Protein AF-A0A820L074-F1 (afdb_monomer)

pLDDT: mean 70.67, std 18.36, range [30.64, 94.94]

Sequence (168 aa):
IATPSQWNIHLILKPKMKLWSTKNKNYLAATKRVEYDMPPRFIEKVDLSFKINESIINQDEAQATYNQMKQITKDFRIQAMTLYVQSLARENELLTDEIKRIITGFPQDNDEGVDAEPGYAAFKYYHDLREKRLKLEAEQSIYFLVQERVEGETNEVITPTLVRSLGK

Organism: NCBI:txid392033

Radius of gyration: 26.16 Å; Cα contacts (8 Å, |Δi|>4): 74; chains: 1; bounding box: 78×27×74 Å

Solvent-accessible surface area (backbone atoms only — not comparable to full-atom values): 9892 Å² total; per-residue (Å²): 130,63,52,74,66,57,50,54,50,48,64,60,44,53,61,51,52,53,51,40,54,54,39,44,48,51,30,55,53,44,51,50,26,60,77,65,74,48,67,57,72,83,53,60,73,58,73,70,68,76,90,74,72,65,92,80,43,56,70,68,62,50,50,53,49,52,52,49,29,53,48,52,32,49,51,50,43,52,52,52,50,49,54,52,41,52,51,34,47,51,57,32,48,55,46,49,52,51,51,47,53,58,59,67,68,47,90,58,85,76,62,95,63,99,62,76,51,73,41,58,60,53,48,51,54,52,49,54,53,50,52,52,51,49,53,52,55,43,52,52,53,50,52,50,55,54,50,55,47,62,61,63,70,65,71,66,90,71,81,80,78,87,80,82,83,85,79,132

Structure (mmCIF, N/CA/C/O backbone):
data_AF-A0A820L074-F1
#
_entry.id   AF-A0A820L074-F1
#
loop_
_atom_site.group_PDB
_atom_site.id
_atom_site.type_symbol
_atom_site.label_atom_id
_atom_site.label_alt_id
_atom_site.label_comp_id
_atom_site.label_asym_id
_atom_site.label_entity_id
_atom_site.label_seq_id
_atom_site.pdbx_PDB_ins_code
_atom_site.Cartn_x
_atom_site.Cartn_y
_atom_site.Cartn_z
_atom_site.occupancy
_atom_site.B_iso_or_equiv
_atom_site.auth_seq_id
_atom_site.auth_comp_id
_atom_site.auth_asym_id
_atom_site.auth_atom_id
_atom_site.pdbx_PDB_model_num
ATOM 1 N N . ILE A 1 1 ? 19.930 -1.839 -35.675 1.00 47.31 1 ILE A N 1
ATOM 2 C CA . ILE A 1 1 ? 19.704 -3.200 -35.121 1.00 47.31 1 ILE A CA 1
ATOM 3 C C . ILE A 1 1 ? 20.365 -3.193 -33.751 1.00 47.31 1 ILE A C 1
ATOM 5 O O . ILE A 1 1 ? 21.447 -2.642 -33.682 1.00 47.31 1 ILE A O 1
ATOM 9 N N . ALA A 1 2 ? 19.710 -3.661 -32.684 1.00 48.50 2 ALA A N 1
ATOM 10 C CA . ALA A 1 2 ? 20.291 -3.622 -31.334 1.00 48.50 2 ALA A CA 1
ATOM 11 C C . ALA A 1 2 ? 21.379 -4.695 -31.156 1.00 48.50 2 ALA A C 1
ATOM 13 O O . ALA A 1 2 ? 21.186 -5.823 -31.625 1.00 48.50 2 ALA A O 1
ATOM 14 N N . THR A 1 3 ? 22.475 -4.377 -30.459 1.00 51.44 3 THR A N 1
ATOM 15 C CA . THR A 1 3 ? 23.522 -5.358 -30.142 1.00 51.44 3 THR A CA 1
ATOM 16 C C . THR A 1 3 ? 23.000 -6.506 -29.266 1.00 51.44 3 THR A C 1
ATOM 18 O O . THR A 1 3 ? 22.053 -6.342 -28.488 1.00 51.44 3 THR A O 1
ATOM 21 N N . PRO A 1 4 ? 23.655 -7.683 -29.301 1.00 56.28 4 PRO A N 1
ATOM 22 C CA . PRO A 1 4 ? 23.391 -8.772 -28.358 1.00 56.28 4 PRO A CA 1
ATOM 23 C C . PRO A 1 4 ? 23.483 -8.348 -26.882 1.00 56.28 4 PRO A C 1
ATOM 25 O O . PRO A 1 4 ? 22.709 -8.828 -26.055 1.00 56.28 4 PRO A O 1
ATOM 28 N N . SER A 1 5 ? 24.377 -7.408 -26.550 1.00 55.91 5 SER A N 1
ATOM 29 C CA . SER A 1 5 ? 24.489 -6.829 -25.202 1.00 55.91 5 SER A CA 1
ATOM 30 C C . SER A 1 5 ? 23.223 -6.054 -24.810 1.00 55.91 5 SER A C 1
ATOM 32 O O . SER A 1 5 ? 22.632 -6.314 -23.760 1.00 55.91 5 SER A O 1
ATOM 34 N N . GLN A 1 6 ? 22.721 -5.188 -25.697 1.00 55.53 6 GLN A N 1
ATOM 35 C CA . GLN A 1 6 ? 21.464 -4.459 -25.494 1.00 55.53 6 GLN A CA 1
ATOM 36 C C . GLN A 1 6 ? 20.255 -5.394 -25.359 1.00 55.53 6 GLN A C 1
ATOM 38 O O . GLN A 1 6 ? 19.381 -5.161 -24.521 1.00 55.53 6 GLN A O 1
ATOM 43 N N . TRP A 1 7 ? 20.214 -6.482 -26.133 1.00 57.12 7 TRP A N 1
ATOM 44 C CA . TRP A 1 7 ? 19.173 -7.505 -26.014 1.00 57.12 7 TRP A CA 1
ATOM 45 C C . TRP A 1 7 ? 19.222 -8.249 -24.679 1.00 57.12 7 TRP A C 1
ATOM 47 O O . TRP A 1 7 ? 18.182 -8.428 -24.043 1.00 57.12 7 TRP A O 1
ATOM 57 N N . ASN A 1 8 ? 20.411 -8.631 -24.215 1.00 60.75 8 ASN A N 1
ATOM 58 C CA . ASN A 1 8 ? 20.582 -9.298 -22.925 1.00 60.75 8 ASN A CA 1
ATOM 59 C C . ASN A 1 8 ? 20.147 -8.399 -21.762 1.00 60.75 8 ASN A C 1
ATOM 61 O O . ASN A 1 8 ? 19.427 -8.844 -20.868 1.00 60.75 8 ASN A O 1
ATOM 65 N N . ILE A 1 9 ? 20.496 -7.113 -21.806 1.00 60.78 9 ILE A N 1
ATOM 66 C CA . ILE A 1 9 ? 20.077 -6.155 -20.779 1.00 60.78 9 ILE A CA 1
ATOM 67 C C . ILE A 1 9 ? 18.561 -5.908 -20.847 1.00 60.78 9 ILE A C 1
ATOM 69 O O . ILE A 1 9 ? 17.903 -5.892 -19.807 1.00 60.78 9 ILE A O 1
ATOM 73 N N . HIS A 1 10 ? 17.963 -5.808 -22.042 1.00 64.31 10 HIS A N 1
ATOM 74 C CA . HIS A 1 10 ? 16.504 -5.735 -22.193 1.00 64.31 10 HIS A CA 1
ATOM 75 C C . HIS A 1 10 ? 15.798 -6.945 -21.560 1.00 64.31 10 HIS A C 1
ATOM 77 O O . HIS A 1 10 ? 14.789 -6.779 -20.868 1.00 64.31 10 HIS A O 1
ATOM 83 N N . LEU A 1 11 ? 16.328 -8.155 -21.761 1.00 66.81 11 LEU A N 1
ATOM 84 C CA . LEU A 1 11 ? 15.784 -9.385 -21.180 1.00 66.81 11 LEU A CA 1
ATOM 85 C C . LEU A 1 11 ? 15.878 -9.407 -19.648 1.00 66.81 11 LEU A C 1
ATOM 87 O O . LEU A 1 11 ? 14.963 -9.916 -19.003 1.00 66.81 11 LEU A O 1
ATOM 91 N N . ILE A 1 12 ? 16.920 -8.808 -19.067 1.00 69.31 12 ILE A N 1
ATOM 92 C CA . ILE A 1 12 ? 17.082 -8.660 -17.611 1.00 69.31 12 ILE A CA 1
ATOM 93 C C . ILE A 1 12 ? 16.141 -7.582 -17.059 1.00 69.31 12 ILE A C 1
ATOM 95 O O . ILE A 1 12 ? 15.505 -7.762 -16.019 1.00 69.31 12 ILE A O 1
ATOM 99 N N . LEU A 1 13 ? 16.007 -6.461 -17.766 1.00 68.25 13 LEU A N 1
ATOM 100 C CA . LEU A 1 13 ? 15.276 -5.301 -17.276 1.00 68.25 13 LEU A CA 1
ATOM 101 C C . LEU A 1 13 ? 13.757 -5.441 -17.427 1.00 68.25 13 LEU A C 1
ATOM 103 O O . LEU A 1 13 ? 13.000 -5.005 -16.563 1.00 68.25 13 LEU A O 1
ATOM 107 N N . LYS A 1 14 ? 13.276 -6.088 -18.491 1.00 72.94 14 LYS A N 1
ATOM 108 C CA . LYS A 1 14 ? 11.843 -6.308 -18.748 1.00 72.94 14 LYS A CA 1
ATOM 109 C C . LYS A 1 14 ? 11.081 -6.951 -17.571 1.00 72.94 14 LYS A C 1
ATOM 111 O O . LYS A 1 14 ? 10.029 -6.413 -17.207 1.00 72.94 14 LYS A O 1
ATOM 116 N N . PRO A 1 15 ? 11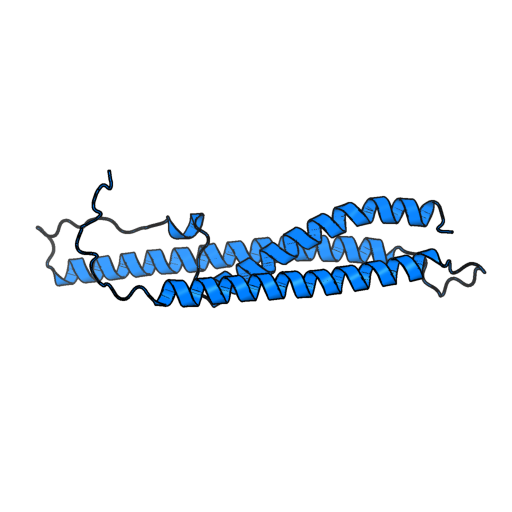.536 -8.062 -16.954 1.00 77.88 15 PRO A N 1
ATOM 117 C CA . PRO A 1 15 ? 10.860 -8.635 -15.791 1.00 77.88 15 PRO A CA 1
ATOM 118 C C . PRO A 1 15 ? 10.933 -7.714 -14.566 1.00 77.88 15 PRO A C 1
ATOM 120 O O . PRO A 1 15 ? 9.939 -7.597 -13.848 1.00 77.88 15 PRO A O 1
ATOM 123 N N . LYS A 1 16 ? 12.049 -7.000 -14.366 1.00 76.19 16 LYS A N 1
ATOM 124 C CA . LYS A 1 16 ? 12.217 -6.031 -13.271 1.00 76.19 16 LYS A CA 1
ATOM 125 C C . LYS A 1 16 ? 11.264 -4.847 -13.404 1.00 76.19 16 LYS A C 1
ATOM 127 O O . LYS A 1 16 ? 10.573 -4.523 -12.447 1.00 76.19 16 LYS A O 1
ATOM 132 N N . MET A 1 17 ? 11.116 -4.291 -14.604 1.00 75.38 17 MET A N 1
ATOM 133 C CA . MET A 1 17 ? 10.152 -3.226 -14.902 1.00 75.38 17 MET A CA 1
ATO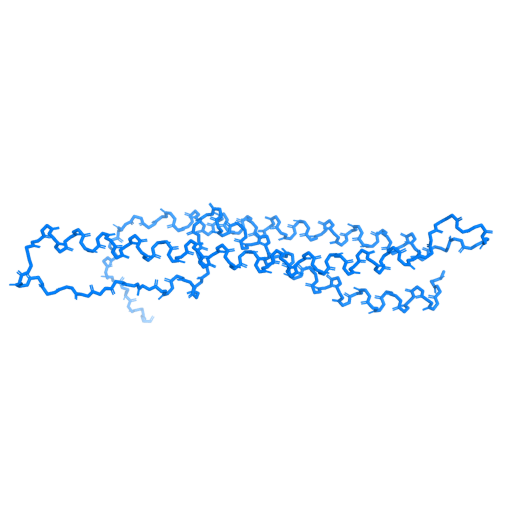M 134 C C . MET A 1 17 ? 8.703 -3.676 -14.706 1.00 75.38 17 MET A C 1
ATOM 136 O O . MET A 1 17 ? 7.874 -2.903 -14.229 1.00 75.38 17 MET A O 1
ATOM 140 N N . LYS A 1 18 ? 8.373 -4.929 -15.052 1.00 80.62 18 LYS A N 1
ATOM 141 C CA . LYS A 1 18 ? 7.041 -5.494 -14.785 1.00 80.62 18 LYS A CA 1
ATOM 142 C C . LYS A 1 18 ? 6.784 -5.607 -13.281 1.00 80.62 18 LYS A C 1
ATOM 144 O O . LYS A 1 18 ? 5.707 -5.238 -12.825 1.00 80.62 18 LYS A O 1
ATOM 149 N N . LEU A 1 19 ? 7.762 -6.098 -12.523 1.00 83.56 19 LEU A N 1
ATOM 150 C CA . LEU A 1 19 ? 7.658 -6.214 -11.071 1.00 83.56 19 LEU A CA 1
ATOM 151 C C . LEU A 1 19 ? 7.544 -4.836 -10.404 1.00 83.56 19 LEU A C 1
ATOM 153 O O . LEU A 1 19 ? 6.646 -4.629 -9.592 1.00 83.56 19 LEU A O 1
ATOM 157 N N . TRP A 1 20 ? 8.396 -3.889 -10.801 1.00 85.25 20 TRP A N 1
ATOM 158 C CA . TRP A 1 20 ? 8.363 -2.503 -10.339 1.00 85.25 20 TRP A CA 1
ATOM 159 C C . TRP A 1 20 ? 7.016 -1.844 -10.622 1.00 85.25 20 TRP A C 1
ATOM 161 O O . TRP A 1 20 ? 6.423 -1.271 -9.720 1.00 85.25 20 TRP A O 1
ATOM 171 N N . SER A 1 21 ? 6.465 -2.008 -11.827 1.00 79.81 21 SER A N 1
ATOM 172 C CA . SER A 1 21 ? 5.143 -1.477 -12.181 1.00 79.81 21 SER A CA 1
ATOM 173 C C . SER A 1 21 ? 4.045 -1.960 -11.224 1.00 79.81 21 SER A C 1
ATOM 175 O O . SER A 1 21 ? 3.264 -1.146 -10.728 1.00 79.81 21 SER A O 1
ATOM 177 N N . THR A 1 22 ? 4.019 -3.255 -10.898 1.00 84.25 22 THR A N 1
ATOM 178 C CA . THR A 1 22 ? 3.071 -3.811 -9.921 1.00 84.25 22 THR A CA 1
ATOM 179 C C . THR A 1 22 ? 3.296 -3.240 -8.521 1.00 84.25 22 THR A C 1
ATOM 181 O O . THR A 1 22 ? 2.341 -2.850 -7.850 1.00 84.25 22 THR A O 1
ATOM 184 N N . LYS A 1 23 ? 4.551 -3.178 -8.063 1.00 85.12 23 LYS A N 1
ATOM 185 C CA . LYS A 1 23 ? 4.892 -2.692 -6.718 1.00 85.12 23 LYS A CA 1
ATOM 186 C C . LYS A 1 23 ? 4.604 -1.200 -6.556 1.00 85.12 23 LYS A C 1
ATOM 188 O O . LYS A 1 23 ? 3.996 -0.815 -5.563 1.00 85.12 23 LYS A O 1
ATOM 193 N N . ASN A 1 24 ? 4.919 -0.394 -7.565 1.00 83.50 24 ASN A N 1
ATOM 194 C CA . ASN A 1 24 ? 4.615 1.029 -7.600 1.00 83.50 24 ASN A CA 1
ATOM 195 C C . ASN A 1 24 ? 3.099 1.282 -7.574 1.00 83.50 24 ASN A C 1
ATOM 197 O O . ASN A 1 24 ? 2.630 2.109 -6.798 1.00 83.50 24 ASN A O 1
ATOM 201 N N . LYS A 1 25 ? 2.310 0.520 -8.349 1.00 84.38 25 LYS A N 1
ATOM 202 C CA . LYS A 1 25 ? 0.840 0.604 -8.302 1.00 84.38 25 LYS A CA 1
ATOM 203 C C . LYS A 1 25 ? 0.296 0.275 -6.908 1.00 84.38 25 LYS A C 1
ATOM 205 O O . LYS A 1 25 ? -0.550 1.006 -6.399 1.00 84.38 25 LYS A O 1
ATOM 210 N N . ASN A 1 26 ? 0.792 -0.794 -6.284 1.00 84.69 26 ASN A N 1
ATOM 211 C CA . ASN A 1 26 ? 0.374 -1.188 -4.937 1.00 84.69 26 ASN A CA 1
ATOM 212 C C . ASN A 1 26 ? 0.737 -0.126 -3.894 1.00 84.69 26 ASN A C 1
ATOM 214 O O . ASN A 1 26 ? -0.094 0.193 -3.050 1.00 84.69 26 ASN A O 1
ATOM 218 N N . TYR A 1 27 ? 1.944 0.439 -3.974 1.00 88.12 27 TYR A N 1
ATOM 219 C CA . TYR A 1 27 ? 2.386 1.522 -3.100 1.00 88.12 27 TYR A CA 1
ATOM 220 C C . TYR A 1 27 ? 1.482 2.755 -3.231 1.00 88.12 27 TYR A C 1
ATOM 222 O O . TYR A 1 27 ? 0.938 3.213 -2.232 1.00 88.12 27 TYR A O 1
ATOM 230 N N . LEU A 1 28 ? 1.239 3.240 -4.453 1.00 85.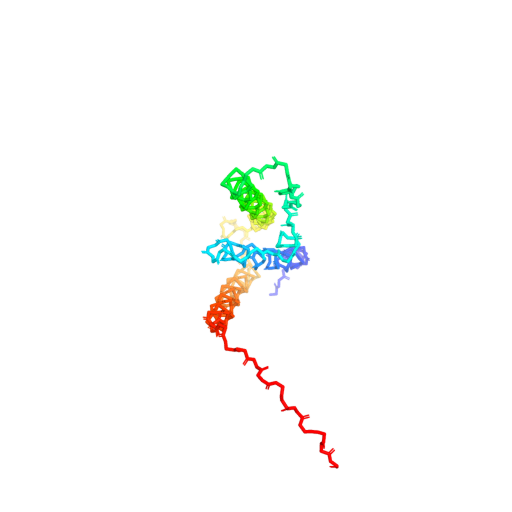81 28 LEU A N 1
ATOM 231 C CA . LEU A 1 28 ? 0.374 4.402 -4.689 1.00 85.81 28 LEU A CA 1
ATOM 232 C C . LEU A 1 28 ? -1.061 4.166 -4.197 1.00 85.81 28 LEU A C 1
ATOM 234 O O . LEU A 1 28 ? -1.642 5.034 -3.545 1.00 85.81 28 LEU A O 1
ATOM 238 N N . ALA A 1 29 ? -1.617 2.979 -4.452 1.00 83.81 29 ALA A N 1
ATOM 239 C CA . ALA A 1 29 ? -2.939 2.609 -3.957 1.00 83.81 29 ALA A CA 1
ATOM 240 C C . ALA A 1 29 ? -2.988 2.546 -2.420 1.00 83.81 29 ALA A C 1
ATOM 242 O O . ALA A 1 29 ? -3.970 2.979 -1.818 1.00 83.81 29 ALA A O 1
ATOM 243 N N . ALA A 1 30 ? -1.939 2.032 -1.773 1.00 85.25 30 ALA A N 1
ATOM 244 C CA . ALA A 1 30 ? -1.852 1.959 -0.319 1.00 85.25 30 ALA A CA 1
ATOM 245 C C . ALA A 1 30 ? -1.714 3.346 0.327 1.00 85.25 30 ALA A C 1
ATOM 247 O O . ALA A 1 30 ? -2.405 3.624 1.302 1.00 85.25 30 ALA A O 1
ATOM 248 N N . THR A 1 31 ? -0.902 4.241 -0.241 1.00 85.06 31 THR A N 1
ATOM 249 C CA . THR A 1 31 ? -0.785 5.632 0.228 1.00 85.06 31 THR A CA 1
ATOM 250 C C . THR A 1 31 ? -2.134 6.345 0.169 1.00 85.06 31 THR A C 1
ATOM 252 O O . THR A 1 31 ? -2.543 6.982 1.134 1.00 85.06 31 THR A O 1
ATOM 255 N N . LYS A 1 32 ? -2.887 6.161 -0.920 1.00 83.00 32 LYS A N 1
ATOM 256 C CA . LYS A 1 32 ? -4.228 6.744 -1.070 1.00 83.00 32 LYS A CA 1
ATOM 257 C C . LYS A 1 32 ? -5.238 6.163 -0.088 1.00 83.00 32 LYS A C 1
ATOM 259 O O . LYS A 1 32 ? -6.043 6.892 0.472 1.00 83.00 32 LYS A O 1
ATOM 264 N N . ARG A 1 33 ? -5.167 4.861 0.183 1.00 80.38 33 ARG A N 1
ATOM 265 C CA . ARG A 1 33 ? -5.962 4.224 1.242 1.00 80.38 33 ARG A CA 1
ATOM 266 C C . ARG A 1 33 ? -5.689 4.821 2.621 1.00 80.38 33 ARG A C 1
ATOM 268 O O . ARG A 1 33 ? -6.627 4.960 3.393 1.00 80.38 33 ARG A O 1
ATOM 275 N N . VAL A 1 34 ? -4.445 5.200 2.917 1.00 81.50 34 VAL A N 1
ATOM 276 C CA . VAL A 1 34 ? -4.119 5.942 4.146 1.00 81.50 34 VAL A CA 1
ATOM 277 C C . VAL A 1 34 ? -4.723 7.340 4.135 1.00 81.50 34 VAL A C 1
ATOM 279 O O . VAL A 1 34 ? -5.340 7.724 5.121 1.00 81.50 34 VAL A O 1
ATOM 282 N N . GLU A 1 35 ? -4.604 8.076 3.026 1.00 79.44 35 GLU A N 1
ATOM 283 C CA . GLU A 1 35 ? -5.209 9.412 2.891 1.00 79.44 35 GLU A CA 1
ATOM 284 C C . GLU A 1 35 ? -6.731 9.404 3.114 1.00 79.44 35 GLU A C 1
ATOM 286 O O . GLU A 1 35 ? -7.274 10.370 3.645 1.00 79.44 35 GLU A O 1
ATOM 291 N N . TYR A 1 36 ? -7.410 8.319 2.734 1.00 79.62 36 TYR A N 1
ATOM 292 C CA . TYR A 1 36 ? -8.862 8.172 2.859 1.00 79.62 36 TYR A CA 1
ATOM 293 C C . TYR A 1 36 ? -9.325 7.334 4.066 1.00 79.62 36 TYR A C 1
ATOM 295 O O . TYR A 1 36 ? -10.498 6.984 4.120 1.00 79.62 36 TYR A O 1
ATOM 303 N N . ASP A 1 37 ? -8.441 6.984 5.009 1.00 74.88 37 ASP A N 1
ATOM 304 C CA . ASP A 1 37 ? -8.754 6.123 6.172 1.00 74.88 37 ASP A CA 1
ATOM 305 C C . ASP A 1 37 ? -9.455 4.796 5.795 1.00 74.88 37 ASP A C 1
ATOM 307 O O . ASP A 1 37 ? -10.360 4.308 6.468 1.00 74.88 37 ASP A O 1
ATOM 311 N N . MET A 1 38 ? -9.036 4.201 4.673 1.00 81.44 38 MET A N 1
ATOM 312 C CA . MET A 1 38 ? -9.577 2.955 4.124 1.00 81.44 38 MET A CA 1
ATOM 313 C C . MET A 1 38 ? -8.586 1.794 4.314 1.00 81.44 38 MET A C 1
ATOM 315 O O . MET A 1 38 ? -7.848 1.444 3.379 1.00 81.44 38 MET A O 1
ATOM 319 N N . PRO A 1 39 ? -8.535 1.160 5.502 1.00 77.56 39 PRO A N 1
ATOM 320 C CA . PRO A 1 39 ? -7.622 0.055 5.753 1.00 77.56 39 PRO A CA 1
ATOM 321 C C . PRO A 1 39 ? -7.845 -1.108 4.769 1.00 77.56 39 PRO A C 1
ATOM 323 O O . PRO A 1 39 ? -8.969 -1.417 4.374 1.00 77.56 39 PRO A O 1
ATOM 326 N N . PRO A 1 40 ? -6.783 -1.826 4.370 1.00 79.50 40 PRO A N 1
ATOM 327 C CA . PRO A 1 40 ? -6.921 -3.143 3.765 1.00 79.50 40 PRO A CA 1
ATOM 328 C C . PRO A 1 40 ? -7.788 -4.076 4.626 1.00 79.50 40 PRO A C 1
ATOM 330 O O . PRO A 1 40 ? -7.677 -4.075 5.851 1.00 79.50 40 PRO A O 1
ATOM 333 N N . ARG A 1 41 ? -8.566 -4.961 3.986 1.00 81.81 41 ARG A N 1
ATOM 334 C CA . ARG A 1 41 ? -9.496 -5.889 4.666 1.00 81.81 41 ARG A CA 1
ATOM 335 C C . ARG A 1 41 ? -8.862 -6.721 5.789 1.00 81.81 41 ARG A C 1
ATOM 337 O O . ARG A 1 41 ? -9.561 -7.146 6.699 1.00 81.81 41 ARG A O 1
ATOM 344 N N . PHE A 1 42 ? -7.563 -7.018 5.715 1.00 81.06 42 PHE A N 1
ATOM 345 C CA . PHE A 1 42 ? -6.867 -7.777 6.761 1.00 81.06 42 PHE A CA 1
ATOM 346 C C . PHE A 1 42 ? -6.570 -6.942 8.018 1.00 81.06 42 PHE A C 1
ATOM 348 O O . PHE A 1 42 ? -6.457 -7.514 9.094 1.00 81.06 42 PHE A O 1
ATOM 355 N N . ILE A 1 43 ? -6.481 -5.613 7.891 1.00 82.62 43 ILE A N 1
ATOM 356 C CA . ILE A 1 43 ? -6.345 -4.664 9.008 1.00 82.62 43 ILE A CA 1
ATOM 357 C C . ILE A 1 43 ? -7.728 -4.325 9.575 1.00 82.62 43 ILE A C 1
ATOM 359 O O . ILE A 1 43 ? -7.911 -4.279 10.786 1.00 82.62 43 ILE A O 1
ATOM 363 N N . GLU A 1 44 ? -8.719 -4.140 8.700 1.00 78.94 44 GLU A N 1
ATOM 364 C CA . GLU A 1 44 ? -10.094 -3.782 9.072 1.00 78.94 44 GLU A CA 1
ATOM 365 C C . GLU A 1 44 ? -10.761 -4.817 9.993 1.00 78.94 44 GLU A C 1
ATOM 367 O O . GLU A 1 44 ? -11.482 -4.458 10.921 1.00 78.94 44 GLU A O 1
ATOM 372 N N . LYS A 1 45 ? -10.475 -6.105 9.771 1.00 80.81 45 LYS A N 1
ATOM 373 C CA . LYS A 1 45 ? -11.042 -7.228 10.535 1.00 80.81 45 LYS A CA 1
ATOM 374 C C . LYS A 1 45 ? -10.551 -7.334 11.979 1.00 80.81 45 LYS A C 1
ATOM 376 O O . LYS A 1 45 ? -11.063 -8.176 12.712 1.00 80.81 45 LYS A O 1
ATOM 381 N N . VAL A 1 46 ? -9.557 -6.545 12.381 1.00 81.69 46 VAL A N 1
ATOM 382 C CA . VAL A 1 46 ? -9.072 -6.551 13.761 1.00 81.69 46 VAL A CA 1
ATOM 383 C C . VAL A 1 46 ? -9.946 -5.616 14.594 1.00 81.69 46 VAL A C 1
ATOM 385 O O . VAL A 1 46 ? -9.983 -4.404 14.361 1.00 81.69 46 VAL A O 1
ATOM 388 N N . ASP A 1 47 ? -10.651 -6.209 15.553 1.00 85.31 47 ASP A N 1
ATOM 389 C CA . ASP A 1 47 ? -11.390 -5.527 16.611 1.00 85.31 47 ASP A CA 1
ATOM 390 C C . ASP A 1 47 ? -10.836 -6.000 17.957 1.00 85.31 47 ASP A C 1
ATOM 392 O O . ASP A 1 47 ? -10.802 -7.200 18.235 1.00 85.31 47 ASP A O 1
ATOM 396 N N . LEU A 1 48 ? -10.338 -5.056 18.756 1.00 86.00 48 LEU A N 1
ATOM 397 C CA . LEU A 1 48 ? -9.750 -5.321 20.072 1.00 86.00 48 LEU A CA 1
ATOM 398 C C . LEU A 1 48 ? -10.764 -5.097 21.205 1.00 86.00 48 LEU A C 1
ATOM 400 O O . LEU A 1 48 ? -10.399 -5.108 22.381 1.00 86.00 48 LEU A O 1
ATOM 404 N N . SER A 1 49 ? -12.034 -4.890 20.859 1.00 88.50 49 SER A N 1
ATOM 405 C CA . SER A 1 49 ? -13.119 -4.710 21.815 1.00 88.50 49 SER A CA 1
ATOM 406 C C . SER A 1 49 ? -13.518 -6.040 22.456 1.00 88.50 49 SER A C 1
ATOM 408 O O . SER A 1 49 ? -13.614 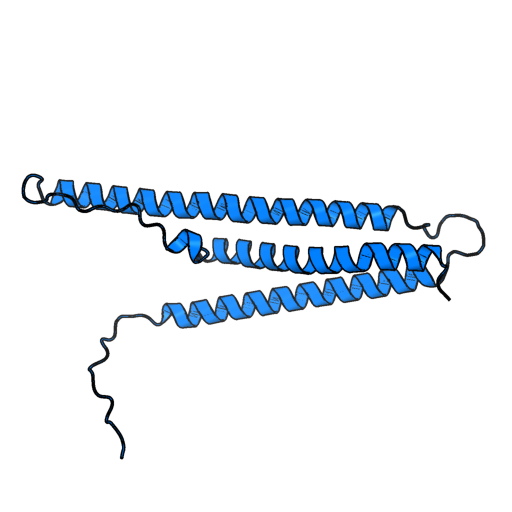-7.076 21.797 1.00 88.50 49 SER A O 1
ATOM 410 N N . PHE A 1 50 ? -13.806 -6.011 23.756 1.00 90.19 50 PHE A N 1
ATOM 411 C CA . PHE A 1 50 ? -14.372 -7.144 24.487 1.00 90.19 50 PHE A CA 1
ATOM 412 C C . PHE A 1 50 ? -15.564 -6.690 25.326 1.00 90.19 50 PHE A C 1
ATOM 414 O O . PHE A 1 50 ? -15.696 -5.514 25.658 1.00 90.19 50 PHE A O 1
ATOM 421 N N . LYS A 1 51 ? -16.460 -7.625 25.661 1.00 89.88 51 LYS A N 1
ATOM 422 C CA . LYS A 1 51 ? -17.629 -7.317 26.492 1.00 89.88 51 LYS A CA 1
ATOM 423 C C . LYS A 1 51 ? -17.224 -7.167 27.951 1.00 89.88 51 LYS A C 1
ATOM 425 O O . LYS A 1 51 ? -16.546 -8.036 28.499 1.00 89.88 51 LYS A O 1
ATOM 430 N N . ILE A 1 52 ? -17.689 -6.093 28.571 1.00 89.31 52 ILE A N 1
ATOM 431 C CA . ILE A 1 52 ? -17.490 -5.824 29.993 1.00 89.31 52 ILE A CA 1
ATOM 432 C C . ILE A 1 52 ? -18.692 -6.374 30.763 1.00 89.31 52 ILE A C 1
ATOM 434 O O . ILE A 1 52 ? -19.816 -6.365 30.263 1.00 89.31 52 ILE A O 1
ATOM 438 N N . ASN A 1 53 ? -18.469 -6.873 31.982 1.00 87.44 53 ASN A N 1
ATOM 439 C CA . ASN A 1 53 ? -19.576 -7.244 32.854 1.00 87.44 53 ASN A CA 1
ATOM 440 C C . ASN A 1 53 ? -20.204 -5.996 33.501 1.00 87.44 53 ASN A C 1
ATOM 442 O O . ASN A 1 53 ? -19.791 -5.548 34.572 1.00 87.44 53 ASN A O 1
ATOM 446 N N . GLU A 1 54 ? -21.229 -5.468 32.844 1.00 86.06 54 GLU A N 1
ATOM 447 C CA . GLU A 1 54 ? -21.985 -4.276 33.252 1.00 86.06 54 GLU A CA 1
ATOM 448 C C . GLU A 1 54 ? -22.858 -4.500 34.503 1.00 86.06 54 GLU A C 1
ATOM 450 O O . GLU A 1 54 ? -23.431 -3.553 35.028 1.00 86.06 54 GLU A O 1
ATOM 455 N N . SER A 1 55 ? -22.952 -5.730 35.033 1.00 88.00 55 SER A N 1
ATOM 456 C CA . SER A 1 55 ? -23.670 -5.984 3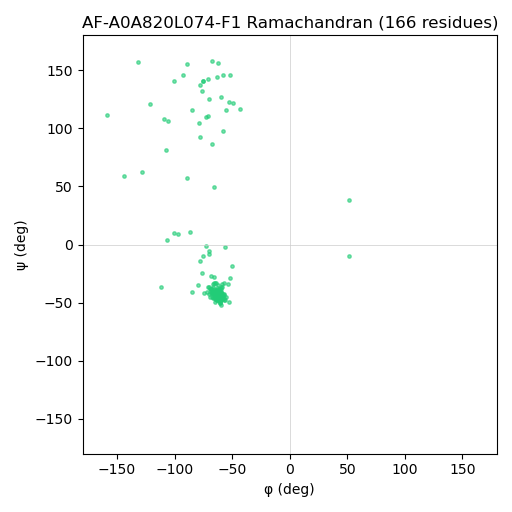6.293 1.00 88.00 55 SER A CA 1
ATOM 457 C C . SER A 1 55 ? -22.872 -5.589 37.542 1.00 88.00 55 SER A C 1
ATOM 459 O O . SER A 1 55 ? -23.422 -5.598 38.641 1.00 88.00 55 SER A O 1
ATOM 461 N N . ILE A 1 56 ? -21.566 -5.346 37.396 1.00 88.25 56 ILE A N 1
ATOM 462 C CA . ILE A 1 56 ? -20.640 -5.023 38.495 1.00 88.25 56 ILE A CA 1
ATOM 463 C C . ILE A 1 56 ? -20.159 -3.573 38.384 1.00 88.25 56 ILE A C 1
ATOM 465 O O . ILE A 1 56 ? -19.966 -2.905 39.397 1.00 88.25 56 ILE A O 1
ATOM 469 N N . ILE A 1 57 ? -19.957 -3.099 37.156 1.00 88.19 57 ILE A N 1
ATOM 470 C CA . ILE A 1 57 ? -19.382 -1.789 36.847 1.00 88.19 57 ILE A CA 1
ATOM 471 C C . ILE A 1 57 ? -20.513 -0.826 36.488 1.00 88.19 57 ILE A C 1
ATOM 473 O O . ILE A 1 57 ? -21.467 -1.213 35.817 1.00 88.19 57 ILE A O 1
ATOM 477 N N . ASN A 1 58 ? -20.415 0.428 36.935 1.00 91.50 58 ASN A N 1
ATOM 478 C CA . ASN A 1 58 ? -21.406 1.438 36.573 1.00 91.50 58 ASN A CA 1
ATOM 479 C C . ASN A 1 58 ? -21.340 1.768 35.066 1.00 91.50 58 ASN A C 1
ATOM 481 O O . ASN A 1 58 ? -20.332 1.538 34.394 1.00 91.50 58 ASN A O 1
ATOM 485 N N . GLN A 1 59 ? -22.432 2.308 34.525 1.00 89.12 59 GLN A N 1
ATOM 486 C CA . GLN A 1 59 ? -22.564 2.535 33.085 1.00 89.12 59 GLN A CA 1
ATOM 487 C C . GLN A 1 59 ? -21.519 3.521 32.532 1.00 89.12 59 GLN A C 1
ATOM 489 O O . GLN A 1 59 ? -21.030 3.329 31.418 1.00 89.12 59 GLN A O 1
ATOM 494 N N . ASP A 1 60 ? -21.136 4.532 33.314 1.00 91.62 60 ASP A N 1
ATOM 495 C CA . ASP A 1 60 ? -20.162 5.544 32.900 1.00 91.62 60 ASP A CA 1
ATOM 496 C C . ASP A 1 60 ? -18.742 4.959 32.792 1.00 91.62 60 ASP A C 1
ATOM 498 O O . ASP A 1 60 ? -18.040 5.208 31.811 1.00 91.62 60 ASP A O 1
ATOM 502 N N . GLU A 1 61 ? -18.328 4.120 33.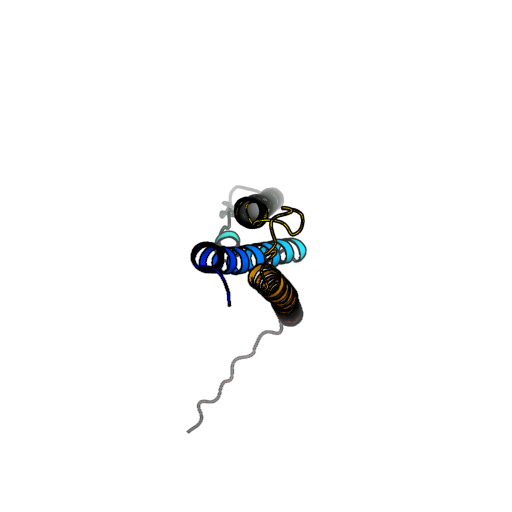746 1.00 90.12 61 GLU A N 1
ATOM 503 C CA . GLU A 1 61 ? -17.049 3.396 33.719 1.00 90.12 61 GLU A CA 1
ATOM 504 C C . GLU A 1 61 ? -16.994 2.367 32.586 1.00 90.12 61 GLU A C 1
ATOM 506 O O . GLU A 1 61 ? -15.969 2.238 31.903 1.00 90.12 61 GLU A O 1
ATOM 511 N N . ALA A 1 62 ? -18.098 1.654 32.347 1.00 91.44 62 ALA A N 1
ATOM 512 C CA . ALA A 1 62 ? -18.202 0.729 31.226 1.00 91.44 62 ALA A CA 1
ATOM 513 C C . ALA A 1 62 ? -18.054 1.479 29.892 1.00 91.44 62 ALA A C 1
ATOM 515 O O . ALA A 1 62 ? -17.229 1.102 29.056 1.00 91.44 62 ALA A O 1
ATOM 516 N N . GLN A 1 63 ? -18.768 2.596 29.719 1.00 90.88 63 GLN A N 1
ATOM 517 C CA . GLN A 1 63 ? -18.675 3.423 28.517 1.00 90.88 63 GLN A CA 1
ATOM 518 C C . GLN A 1 63 ? -17.280 4.034 28.335 1.00 90.88 63 GLN A C 1
ATOM 520 O O . GLN A 1 63 ? -16.761 4.050 27.215 1.00 90.88 63 GLN A O 1
ATOM 525 N N . ALA A 1 64 ? -16.643 4.503 29.411 1.00 93.62 64 ALA A N 1
ATOM 526 C CA . ALA A 1 64 ? -15.275 5.015 29.364 1.00 93.62 64 ALA A CA 1
ATOM 527 C C . ALA A 1 64 ? -14.294 3.939 28.876 1.00 93.62 64 ALA A C 1
ATOM 529 O O . ALA A 1 64 ? -13.432 4.213 28.038 1.00 93.62 64 ALA A O 1
ATOM 530 N N . THR A 1 65 ? -14.472 2.700 29.328 1.00 93.06 65 THR A N 1
ATOM 531 C CA . THR A 1 65 ? -13.631 1.573 28.919 1.00 93.06 65 THR A CA 1
ATOM 532 C C . THR A 1 65 ? -13.907 1.161 27.466 1.00 93.06 65 THR A C 1
ATOM 534 O O . THR A 1 65 ? -12.963 0.955 26.704 1.00 93.06 65 THR A O 1
ATOM 537 N N . TYR A 1 66 ? -15.166 1.137 27.013 1.00 93.88 66 TYR A N 1
ATOM 538 C CA . TYR A 1 66 ? -15.489 0.929 25.592 1.00 93.88 66 TYR A CA 1
ATOM 539 C C . TYR A 1 66 ? -14.876 2.013 24.692 1.00 93.88 66 TYR A C 1
ATOM 541 O O . TYR A 1 66 ? -14.365 1.716 23.610 1.00 93.88 66 TYR A O 1
ATOM 549 N N . ASN A 1 67 ? -14.860 3.270 25.145 1.00 93.75 67 ASN A N 1
ATOM 550 C CA . ASN A 1 67 ? -14.197 4.356 24.424 1.00 93.75 67 ASN A CA 1
ATOM 551 C C . ASN A 1 67 ? -12.680 4.119 24.320 1.00 93.75 67 ASN A C 1
ATOM 553 O O . ASN A 1 67 ? -12.104 4.325 23.250 1.00 93.75 67 ASN A O 1
ATOM 557 N N . GLN A 1 68 ? -12.041 3.632 25.389 1.00 94.94 68 GLN A N 1
ATOM 558 C CA . GLN A 1 68 ? -10.627 3.245 25.365 1.00 94.94 68 GLN A CA 1
ATOM 559 C C . GLN A 1 68 ? -10.368 2.085 24.393 1.00 94.94 68 GLN A C 1
ATOM 561 O O . GLN A 1 68 ? -9.438 2.167 23.596 1.00 94.94 68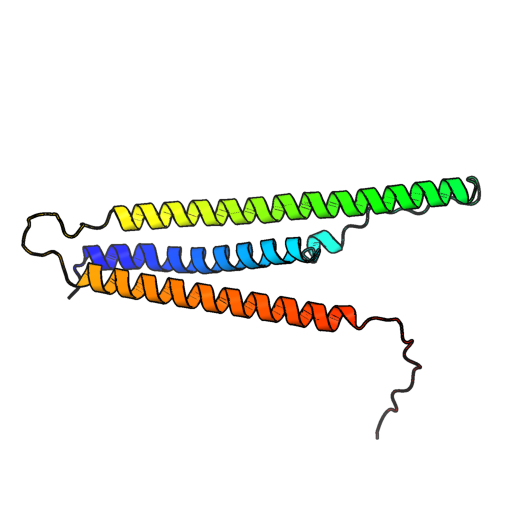 GLN A O 1
ATOM 566 N N . MET A 1 69 ? -11.208 1.044 24.378 1.00 93.44 69 MET A N 1
ATOM 567 C CA . MET A 1 69 ? -11.096 -0.066 23.416 1.00 93.44 69 MET A CA 1
ATOM 568 C C . MET A 1 69 ? -11.211 0.411 21.965 1.00 93.44 69 MET A C 1
ATOM 570 O O . MET A 1 69 ? -10.437 -0.006 21.098 1.00 93.44 69 MET A O 1
ATOM 574 N N . LYS A 1 70 ? -12.158 1.318 21.698 1.00 90.12 70 LYS A N 1
ATOM 575 C CA . LYS A 1 70 ? -12.336 1.928 20.377 1.00 90.12 70 LYS A CA 1
ATOM 576 C C . LYS A 1 70 ? -11.091 2.709 19.963 1.00 90.12 70 LYS A C 1
ATOM 578 O O . LYS A 1 70 ? -10.659 2.597 18.816 1.00 90.12 70 LYS A O 1
ATOM 583 N N . GLN A 1 71 ? -10.500 3.458 20.893 1.00 93.00 71 GLN A N 1
ATOM 584 C CA . GLN A 1 71 ? -9.262 4.192 20.650 1.00 93.00 71 GLN A CA 1
ATOM 585 C C . GLN A 1 71 ? -8.090 3.243 20.368 1.00 93.00 71 GLN A C 1
ATOM 587 O O . GLN A 1 71 ? -7.409 3.415 19.364 1.00 93.00 71 GLN A O 1
ATOM 592 N N . ILE A 1 72 ? -7.923 2.183 21.162 1.00 94.25 72 ILE A N 1
ATOM 593 C CA . ILE A 1 72 ? -6.887 1.158 20.953 1.00 94.25 72 ILE A CA 1
ATOM 594 C C . ILE A 1 72 ? -7.032 0.499 19.574 1.00 94.25 72 ILE A C 1
ATOM 596 O O . ILE A 1 72 ? -6.053 0.351 18.844 1.00 94.25 72 ILE A O 1
ATOM 600 N N . THR A 1 73 ? -8.257 0.140 19.184 1.00 90.25 73 THR A N 1
ATOM 601 C CA . THR A 1 73 ? -8.534 -0.444 17.863 1.00 90.25 73 THR A CA 1
ATOM 602 C C . THR A 1 73 ? -8.177 0.530 16.740 1.00 90.25 73 THR A C 1
ATOM 604 O O . THR A 1 73 ? -7.573 0.136 15.742 1.00 90.25 73 THR A O 1
ATOM 607 N N . LYS A 1 74 ? -8.507 1.816 16.903 1.00 87.44 74 LYS A N 1
ATOM 608 C CA . LYS A 1 74 ? -8.142 2.865 15.946 1.00 87.44 74 LYS A CA 1
ATOM 609 C C . LYS A 1 74 ? -6.623 3.023 15.833 1.00 87.44 74 LYS A C 1
ATOM 611 O O . LYS A 1 74 ? -6.097 3.023 14.722 1.00 87.44 74 LYS A O 1
ATOM 616 N N . ASP A 1 75 ? -5.919 3.097 16.957 1.00 90.31 75 ASP A N 1
ATOM 617 C CA . ASP A 1 75 ? -4.465 3.268 16.989 1.00 90.31 75 ASP A CA 1
ATOM 618 C C . ASP A 1 75 ? -3.746 2.068 16.368 1.00 90.31 75 ASP A C 1
ATOM 620 O O . ASP A 1 75 ? -2.828 2.245 15.564 1.00 90.31 75 ASP A O 1
ATOM 624 N N . PHE A 1 76 ? -4.218 0.850 16.650 1.00 90.94 76 PHE A N 1
ATOM 625 C CA . PHE A 1 76 ? -3.732 -0.361 15.996 1.00 90.94 76 PHE A CA 1
ATOM 626 C C . PHE A 1 76 ? -3.857 -0.265 14.471 1.00 90.94 76 PHE A C 1
ATOM 628 O O . PHE A 1 76 ? -2.892 -0.536 13.754 1.00 90.94 76 PHE A O 1
ATOM 635 N N . ARG A 1 77 ? -5.023 0.152 13.958 1.00 87.81 77 ARG A N 1
ATOM 636 C CA . ARG A 1 77 ? -5.255 0.284 12.510 1.00 87.81 77 ARG A CA 1
ATOM 637 C C . ARG A 1 77 ? -4.303 1.293 11.879 1.00 87.81 77 ARG A C 1
ATOM 639 O O . ARG A 1 77 ? -3.699 0.981 10.854 1.00 87.81 77 ARG A O 1
ATOM 646 N N . ILE A 1 78 ? -4.109 2.448 12.514 1.00 87.50 78 ILE A N 1
ATOM 647 C CA . ILE A 1 78 ? -3.181 3.489 12.047 1.00 87.50 78 ILE A CA 1
ATOM 648 C C . ILE A 1 78 ? -1.745 2.954 11.997 1.00 87.50 78 ILE A C 1
ATOM 650 O O . ILE A 1 78 ? -1.058 3.100 10.982 1.00 87.50 78 ILE A O 1
ATOM 654 N N . GLN A 1 79 ? -1.285 2.301 13.066 1.00 90.12 79 GLN A N 1
ATOM 655 C CA . GLN A 1 79 ? 0.069 1.748 13.132 1.00 90.12 79 GLN A CA 1
ATOM 656 C C . GLN A 1 79 ? 0.279 0.642 12.091 1.00 90.12 79 GLN A C 1
ATOM 658 O O . GLN A 1 79 ? 1.273 0.656 11.362 1.00 90.12 79 GLN A O 1
ATOM 663 N N . ALA A 1 80 ? -0.679 -0.276 11.957 1.00 90.56 80 ALA A N 1
ATOM 664 C CA . ALA A 1 80 ? -0.630 -1.345 10.968 1.00 90.56 80 ALA A CA 1
ATOM 665 C C . ALA A 1 80 ? -0.615 -0.796 9.531 1.00 90.56 80 ALA A C 1
ATOM 667 O O . ALA A 1 80 ? 0.171 -1.254 8.700 1.00 90.56 80 ALA A O 1
ATOM 668 N N . MET A 1 81 ? -1.436 0.218 9.235 1.00 89.25 81 MET A N 1
ATOM 669 C CA . MET A 1 81 ? -1.447 0.894 7.934 1.00 89.25 81 MET A CA 1
ATOM 670 C C . MET A 1 81 ? -0.126 1.609 7.647 1.00 89.25 81 MET A C 1
ATOM 672 O O . MET A 1 81 ? 0.381 1.529 6.528 1.00 89.25 81 MET A O 1
ATOM 676 N N . THR A 1 82 ? 0.461 2.249 8.657 1.00 90.12 82 THR A N 1
ATOM 677 C CA . THR A 1 82 ? 1.762 2.920 8.540 1.00 90.12 82 THR A CA 1
ATOM 678 C C . THR A 1 82 ? 2.856 1.923 8.168 1.00 90.12 82 THR A C 1
ATOM 680 O O . THR A 1 82 ? 3.565 2.131 7.183 1.00 90.12 82 THR A O 1
ATOM 683 N N . LEU A 1 83 ? 2.951 0.804 8.891 1.00 91.56 83 LEU A N 1
ATOM 684 C CA . LEU A 1 83 ? 3.922 -0.255 8.599 1.00 91.56 83 LEU A CA 1
ATOM 685 C C . LEU A 1 83 ? 3.704 -0.864 7.210 1.00 91.56 83 LEU A C 1
ATOM 687 O O . LEU A 1 83 ? 4.665 -1.111 6.480 1.00 91.56 83 LEU A O 1
ATOM 691 N N . TYR A 1 84 ? 2.445 -1.067 6.818 1.00 90.75 84 TYR A N 1
ATOM 692 C CA . TYR A 1 84 ? 2.098 -1.578 5.496 1.00 90.75 84 TYR A CA 1
ATOM 693 C C . TYR A 1 84 ? 2.584 -0.649 4.373 1.00 90.75 84 TYR A C 1
ATOM 695 O O . TYR A 1 84 ? 3.252 -1.104 3.444 1.00 90.75 84 TYR A O 1
ATOM 703 N N . VAL A 1 85 ? 2.319 0.659 4.472 1.00 91.38 85 VAL A N 1
ATOM 704 C CA . VAL A 1 85 ? 2.787 1.638 3.477 1.00 91.38 85 VAL A CA 1
ATOM 705 C C . VAL A 1 85 ? 4.308 1.751 3.470 1.00 91.38 85 VAL A C 1
ATOM 707 O O . VAL A 1 85 ? 4.900 1.777 2.393 1.00 91.38 85 VAL A O 1
ATOM 710 N N . GLN A 1 86 ? 4.955 1.769 4.637 1.00 92.19 86 GLN A N 1
ATOM 711 C CA . GLN A 1 86 ? 6.418 1.810 4.738 1.00 92.19 86 GLN A CA 1
ATOM 712 C C . GLN A 1 86 ? 7.073 0.592 4.078 1.00 92.19 86 GLN A C 1
ATOM 714 O O . GLN A 1 86 ? 8.046 0.739 3.338 1.00 92.19 86 GLN A O 1
ATOM 719 N N . SER A 1 87 ? 6.519 -0.604 4.293 1.00 93.25 87 SER A N 1
ATOM 720 C CA . SER A 1 87 ? 6.996 -1.830 3.652 1.00 93.25 87 SER A CA 1
ATOM 721 C C . SER A 1 87 ? 6.896 -1.738 2.127 1.00 93.25 87 SER A C 1
ATOM 723 O O . SER A 1 87 ? 7.886 -1.976 1.433 1.00 93.25 87 SER A O 1
ATOM 725 N N . LEU A 1 88 ? 5.748 -1.303 1.598 1.00 91.81 88 LEU A N 1
ATOM 726 C CA . LEU A 1 88 ? 5.559 -1.125 0.155 1.00 91.81 88 LEU A CA 1
ATOM 727 C C . LEU A 1 88 ? 6.473 -0.044 -0.435 1.00 91.81 88 LEU A C 1
ATOM 729 O O . LEU A 1 88 ? 7.011 -0.231 -1.527 1.00 91.81 88 LEU A O 1
ATOM 733 N N . ALA A 1 89 ? 6.671 1.064 0.284 1.00 91.12 89 ALA A N 1
ATOM 734 C CA . ALA A 1 89 ? 7.584 2.130 -0.117 1.00 91.12 89 ALA A CA 1
ATOM 735 C C . ALA A 1 89 ? 9.010 1.590 -0.267 1.00 91.12 89 ALA A C 1
ATOM 737 O O . ALA A 1 89 ? 9.653 1.817 -1.292 1.00 91.12 89 ALA A O 1
ATOM 738 N N . ARG A 1 90 ? 9.474 0.814 0.721 1.00 92.94 90 ARG A N 1
ATOM 739 C CA . ARG A 1 90 ? 10.820 0.238 0.724 1.00 92.94 90 ARG A CA 1
ATOM 740 C C . ARG A 1 90 ? 11.023 -0.784 -0.392 1.00 92.94 90 ARG A C 1
ATOM 742 O O . ARG A 1 90 ? 12.060 -0.772 -1.049 1.00 92.94 90 ARG A O 1
ATOM 749 N N . GLU A 1 91 ? 10.045 -1.655 -0.632 1.00 90.25 91 GLU A N 1
ATOM 750 C CA . GLU A 1 91 ? 10.092 -2.592 -1.761 1.00 90.25 91 GLU A CA 1
ATOM 751 C C . GLU A 1 91 ? 10.181 -1.859 -3.108 1.00 90.25 91 GLU A C 1
ATOM 753 O O . GLU A 1 91 ? 10.947 -2.260 -3.989 1.00 90.25 91 GLU A O 1
ATOM 758 N N . ASN A 1 92 ? 9.410 -0.780 -3.269 1.00 88.44 92 ASN A N 1
ATOM 759 C CA . ASN A 1 92 ? 9.415 0.032 -4.482 1.00 88.44 92 ASN A CA 1
ATOM 760 C C . ASN A 1 92 ? 10.750 0.766 -4.677 1.00 88.44 92 ASN A C 1
ATOM 762 O O . ASN A 1 92 ? 11.279 0.800 -5.787 1.00 88.44 92 ASN A O 1
ATOM 766 N N . GLU A 1 93 ? 11.312 1.322 -3.603 1.00 89.88 93 GLU A N 1
ATOM 767 C CA . GLU A 1 93 ? 12.613 1.995 -3.599 1.00 89.88 93 GLU A CA 1
ATOM 768 C C . GLU A 1 93 ? 13.739 1.042 -4.018 1.00 89.88 93 GLU A C 1
ATOM 770 O O . GLU A 1 93 ? 14.468 1.340 -4.960 1.00 89.88 93 GLU A O 1
ATOM 775 N N . LEU A 1 94 ? 13.821 -0.146 -3.409 1.00 88.94 94 LEU A N 1
ATOM 776 C CA . LEU A 1 94 ? 14.839 -1.148 -3.742 1.00 88.94 94 LEU A CA 1
ATOM 777 C C . LEU A 1 94 ? 14.803 -1.551 -5.222 1.00 88.94 94 LEU A C 1
ATOM 779 O O . LEU A 1 94 ? 15.848 -1.645 -5.867 1.00 88.94 94 LEU A O 1
ATOM 783 N N . LEU A 1 95 ? 13.605 -1.762 -5.774 1.00 86.75 95 LEU A N 1
ATOM 784 C CA . LEU A 1 95 ? 13.441 -2.074 -7.196 1.00 86.75 95 LEU A CA 1
ATOM 785 C C . LEU A 1 95 ? 13.792 -0.884 -8.090 1.00 86.75 95 LEU A C 1
ATOM 787 O O . LEU A 1 95 ? 14.385 -1.072 -9.151 1.00 86.75 95 LEU A O 1
ATOM 791 N N . THR A 1 96 ? 13.441 0.330 -7.667 1.00 84.00 96 THR A N 1
ATOM 792 C CA . THR A 1 96 ? 13.785 1.563 -8.382 1.00 84.00 96 THR A CA 1
ATOM 793 C C . THR A 1 96 ? 15.301 1.734 -8.458 1.00 84.00 96 THR A C 1
ATOM 795 O O . THR A 1 96 ? 15.830 2.022 -9.529 1.00 84.00 96 THR A O 1
ATOM 798 N N . ASP A 1 97 ? 16.008 1.513 -7.353 1.00 86.25 97 ASP A N 1
ATOM 799 C CA . ASP A 1 97 ? 17.465 1.608 -7.290 1.00 86.25 97 ASP A CA 1
ATOM 800 C C . ASP A 1 97 ? 18.147 0.523 -8.123 1.00 86.25 97 ASP A C 1
ATOM 802 O O . ASP A 1 97 ? 19.117 0.803 -8.829 1.00 86.25 97 ASP A O 1
ATOM 806 N N . GLU A 1 98 ? 17.631 -0.707 -8.092 1.00 81.69 98 GLU A N 1
ATOM 807 C CA . GLU A 1 98 ? 18.129 -1.796 -8.934 1.00 81.69 98 GLU A CA 1
ATOM 808 C C . GLU A 1 98 ? 17.969 -1.465 -10.426 1.00 81.69 98 GLU A C 1
ATOM 810 O O . GLU A 1 98 ? 18.928 -1.578 -11.191 1.00 81.69 98 GLU A O 1
ATOM 815 N N . ILE A 1 99 ? 16.789 -0.990 -10.838 1.00 80.06 99 ILE A N 1
ATOM 816 C CA . ILE A 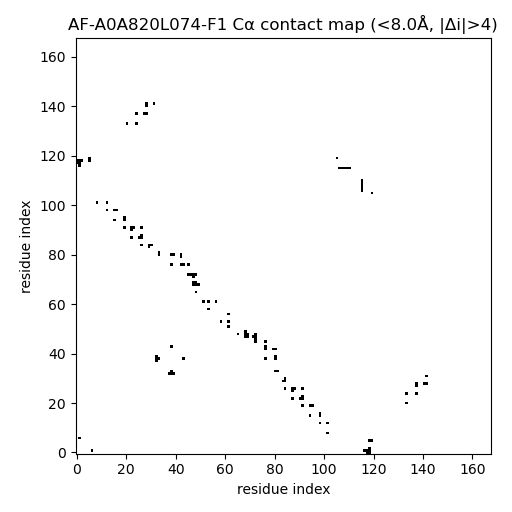1 99 ? 16.522 -0.552 -12.215 1.00 80.06 99 ILE A CA 1
ATOM 817 C C . ILE A 1 99 ? 17.458 0.588 -12.611 1.00 80.06 99 ILE A C 1
ATOM 819 O O . ILE A 1 99 ? 18.066 0.523 -13.679 1.00 80.06 99 ILE A O 1
ATOM 823 N N . LYS A 1 100 ? 17.624 1.602 -11.751 1.00 78.69 100 LYS A N 1
ATOM 824 C CA . LYS A 1 100 ? 18.548 2.714 -12.001 1.00 78.69 100 LYS A CA 1
ATOM 825 C C . LYS A 1 100 ? 19.965 2.207 -12.220 1.00 78.69 100 LYS A C 1
ATOM 827 O O . LYS A 1 100 ? 20.560 2.586 -13.214 1.00 78.69 100 LYS A O 1
ATOM 832 N N . ARG A 1 101 ? 20.479 1.308 -11.372 1.00 77.38 101 ARG A N 1
ATOM 833 C CA . ARG A 1 101 ? 21.823 0.722 -11.537 1.00 77.38 101 ARG A CA 1
ATOM 834 C C . ARG A 1 101 ? 21.975 -0.026 -12.860 1.00 77.38 101 ARG A C 1
ATOM 836 O O . ARG A 1 101 ? 22.994 0.141 -13.521 1.00 77.38 101 ARG A O 1
ATOM 843 N N . ILE A 1 102 ? 20.967 -0.806 -13.264 1.00 71.44 102 ILE A N 1
ATOM 844 C CA . ILE A 1 102 ? 20.967 -1.493 -14.566 1.00 71.44 102 ILE A CA 1
ATOM 845 C C . ILE A 1 102 ? 21.011 -0.468 -15.705 1.00 71.44 102 ILE A C 1
ATOM 847 O O . ILE A 1 102 ? 21.788 -0.642 -16.636 1.00 71.44 102 ILE A O 1
ATOM 851 N N . ILE A 1 103 ? 20.221 0.610 -15.615 1.00 68.62 103 ILE A N 1
ATOM 852 C CA . ILE A 1 103 ? 20.192 1.696 -16.608 1.00 68.62 103 ILE A CA 1
ATOM 853 C C . ILE A 1 103 ? 21.520 2.469 -16.641 1.00 68.62 103 ILE A C 1
ATOM 855 O O . ILE A 1 103 ? 22.022 2.775 -17.715 1.00 68.62 103 ILE A O 1
ATOM 859 N N . THR A 1 104 ? 22.120 2.779 -15.491 1.00 67.31 104 THR A N 1
ATOM 860 C CA . THR A 1 104 ? 23.412 3.482 -15.417 1.00 67.31 104 THR A CA 1
ATOM 861 C C . THR A 1 104 ? 24.554 2.637 -15.977 1.00 67.31 104 THR A C 1
ATOM 863 O O . THR A 1 104 ? 25.513 3.194 -16.492 1.00 67.31 104 THR A O 1
ATOM 866 N N . GLY A 1 105 ? 24.440 1.307 -15.920 1.00 64.38 105 GLY A N 1
ATOM 867 C CA . GLY A 1 105 ? 25.383 0.386 -16.552 1.00 64.38 105 GLY A CA 1
ATOM 868 C C . GLY A 1 105 ? 25.284 0.309 -18.082 1.00 64.38 105 GLY A C 1
ATOM 869 O O . GLY A 1 105 ? 26.044 -0.453 -18.677 1.00 64.38 105 GLY A O 1
ATOM 870 N N . PHE A 1 106 ? 24.367 1.043 -18.731 1.00 62.16 106 PHE A N 1
ATOM 871 C CA . PHE A 1 106 ? 24.358 1.147 -20.193 1.00 62.16 106 PHE A CA 1
ATOM 872 C C . PHE A 1 106 ? 25.542 1.996 -20.679 1.00 62.16 106 PHE A C 1
ATOM 874 O O . PHE A 1 106 ? 25.839 3.019 -20.056 1.00 62.16 106 PHE A O 1
ATOM 881 N N . PRO A 1 107 ? 26.164 1.635 -21.819 1.00 54.03 107 PRO A N 1
ATOM 882 C CA . PRO A 1 107 ? 27.069 2.534 -22.528 1.00 54.03 107 PRO A CA 1
ATOM 883 C C . PRO A 1 107 ? 26.349 3.862 -22.777 1.00 54.03 107 PRO A C 1
ATOM 885 O O . PRO A 1 107 ? 25.250 3.869 -23.340 1.00 54.03 107 PRO A O 1
ATOM 888 N N . GLN A 1 108 ? 26.917 4.963 -22.290 1.00 53.84 108 GLN A N 1
ATOM 889 C CA . GLN A 1 108 ? 26.347 6.294 -22.491 1.00 53.84 108 GLN A CA 1
ATOM 890 C C . GLN A 1 108 ? 26.890 6.902 -23.783 1.00 53.84 108 GLN A C 1
ATOM 892 O O . GLN A 1 108 ? 27.994 6.572 -24.204 1.00 53.84 108 GLN A O 1
ATOM 897 N N . ASP A 1 109 ? 26.130 7.827 -24.372 1.00 49.75 109 ASP A N 1
ATOM 898 C CA . ASP A 1 109 ? 26.394 8.477 -25.669 1.00 49.75 109 ASP A CA 1
ATOM 899 C C . ASP A 1 109 ? 27.767 9.194 -25.785 1.00 49.75 109 ASP A C 1
ATOM 901 O O . ASP A 1 109 ? 28.092 9.720 -26.846 1.00 49.75 109 ASP A O 1
ATOM 905 N N . ASN A 1 110 ? 28.577 9.213 -24.719 1.00 46.00 110 ASN A N 1
ATOM 906 C CA . ASN A 1 110 ? 29.871 9.894 -24.630 1.00 46.00 110 ASN A CA 1
ATOM 907 C C . ASN A 1 110 ? 31.099 8.962 -24.653 1.00 46.00 110 ASN A C 1
ATOM 909 O O . ASN A 1 110 ? 32.212 9.461 -24.502 1.00 46.00 110 ASN A O 1
ATOM 913 N N . ASP A 1 111 ? 30.949 7.645 -24.829 1.00 44.22 111 ASP A N 1
ATOM 914 C CA . ASP A 1 111 ? 32.109 6.825 -25.201 1.00 44.22 111 ASP A CA 1
ATOM 915 C C . ASP A 1 111 ? 32.450 7.136 -26.666 1.00 44.22 111 ASP A C 1
ATOM 917 O O . ASP A 1 111 ? 31.684 6.811 -27.574 1.00 44.22 111 ASP A O 1
ATOM 921 N N . GLU A 1 112 ? 33.581 7.816 -26.892 1.00 45.91 112 GLU A N 1
ATOM 922 C CA . GLU A 1 112 ? 34.133 8.241 -28.193 1.00 45.91 112 GLU A CA 1
ATOM 923 C C . GLU A 1 112 ? 34.552 7.054 -29.091 1.00 45.91 112 GLU A C 1
ATOM 925 O O . GLU A 1 112 ? 35.657 6.988 -29.626 1.00 45.91 112 GLU A O 1
ATOM 930 N N . GLY A 1 113 ? 33.673 6.074 -29.261 1.00 45.38 113 GLY A N 1
ATOM 931 C CA . GLY A 1 113 ? 33.902 4.859 -30.023 1.00 45.38 113 GLY A CA 1
ATOM 932 C C . GLY A 1 113 ? 32.798 4.625 -31.039 1.00 45.38 113 GLY A C 1
ATOM 933 O O . GLY A 1 113 ? 32.114 3.627 -30.920 1.00 45.38 113 GLY A O 1
ATOM 934 N N . VAL A 1 114 ? 32.630 5.538 -32.004 1.00 44.38 114 VAL A N 1
ATOM 935 C CA . VAL A 1 114 ? 32.029 5.371 -33.357 1.00 44.38 114 VAL A CA 1
ATOM 936 C C . VAL A 1 114 ? 30.626 4.716 -33.500 1.00 44.38 114 VAL A C 1
ATOM 938 O O . VAL A 1 114 ? 30.019 4.868 -34.551 1.00 44.38 114 VAL A O 1
ATOM 941 N N . ASP A 1 115 ? 30.020 4.126 -32.473 1.00 48.12 115 ASP A N 1
ATOM 942 C CA . ASP A 1 115 ? 28.739 3.408 -32.525 1.00 48.12 115 ASP A CA 1
ATOM 943 C C . ASP A 1 115 ? 27.925 3.635 -31.231 1.00 48.12 115 ASP A C 1
ATOM 945 O O . ASP A 1 115 ? 27.565 2.695 -30.519 1.00 48.12 115 ASP A O 1
ATOM 949 N N . ALA A 1 116 ? 27.591 4.890 -30.900 1.00 48.03 116 ALA A N 1
ATOM 950 C CA . ALA A 1 116 ? 26.540 5.173 -29.913 1.00 48.03 116 ALA A CA 1
ATOM 951 C C . ALA A 1 116 ? 25.183 4.726 -30.503 1.00 48.03 116 ALA A C 1
ATOM 953 O O . ALA A 1 116 ? 24.499 5.447 -31.231 1.00 48.03 116 ALA A O 1
ATOM 954 N N . GLU A 1 117 ? 24.883 3.444 -30.296 1.00 51.31 117 GLU A N 1
ATOM 955 C CA . GLU A 1 117 ? 23.922 2.651 -31.055 1.00 51.31 117 GLU A CA 1
ATOM 956 C C . GLU A 1 117 ? 22.455 3.141 -30.973 1.00 51.31 117 GLU A C 1
ATOM 958 O O . GLU A 1 117 ? 21.940 3.425 -29.886 1.00 51.31 117 GLU A O 1
ATOM 963 N N . PRO A 1 118 ? 21.687 3.026 -32.080 1.00 54.84 118 PRO A N 1
ATOM 964 C CA . PRO A 1 118 ? 20.230 3.230 -32.142 1.00 54.84 118 PRO A CA 1
ATOM 965 C C . PRO A 1 118 ? 19.398 2.470 -31.088 1.00 54.84 118 PRO A C 1
ATOM 967 O O . PRO A 1 118 ? 18.231 2.796 -30.857 1.00 54.84 118 PRO A O 1
ATOM 970 N N . GLY A 1 119 ? 19.964 1.428 -30.469 1.00 51.97 119 GLY A N 1
ATOM 971 C CA . GLY A 1 119 ? 19.300 0.603 -29.463 1.00 51.97 119 GLY A CA 1
ATOM 972 C C . GLY A 1 119 ? 19.082 1.301 -28.119 1.00 51.97 119 GLY A C 1
ATOM 973 O O . GLY A 1 119 ? 18.016 1.117 -27.530 1.00 51.97 119 GLY A O 1
ATOM 974 N N . TYR A 1 120 ? 20.014 2.143 -27.651 1.00 56.16 120 TYR A N 1
ATOM 975 C CA . TYR A 1 120 ? 19.845 2.880 -26.389 1.00 56.16 120 TYR A CA 1
ATOM 976 C C . TYR A 1 120 ? 18.748 3.945 -26.501 1.00 56.16 120 TYR A C 1
ATOM 978 O O . TYR A 1 120 ? 17.854 4.009 -25.655 1.00 56.16 120 TYR A O 1
ATOM 986 N N . ALA A 1 121 ? 18.739 4.709 -27.596 1.00 58.38 121 ALA A N 1
ATOM 987 C CA . ALA A 1 121 ? 17.700 5.699 -27.871 1.00 58.38 121 ALA A CA 1
ATOM 988 C C . ALA A 1 121 ? 16.301 5.060 -27.973 1.00 58.38 121 ALA A C 1
ATOM 990 O O . ALA A 1 121 ? 15.348 5.541 -27.355 1.00 58.38 121 ALA A O 1
ATOM 991 N N . ALA A 1 122 ? 16.176 3.936 -28.691 1.00 55.16 122 ALA A N 1
ATOM 992 C CA . ALA A 1 122 ? 14.920 3.192 -28.794 1.00 55.16 122 ALA A CA 1
ATOM 993 C C . ALA A 1 122 ? 14.470 2.615 -27.438 1.00 55.16 122 ALA A C 1
ATOM 995 O O . ALA A 1 122 ? 13.282 2.648 -27.106 1.00 55.16 122 ALA A O 1
ATOM 996 N N . PHE A 1 123 ? 15.416 2.121 -26.635 1.00 59.28 123 PHE A N 1
ATOM 997 C CA . PHE A 1 123 ? 15.154 1.624 -25.290 1.00 59.28 123 PHE A CA 1
ATOM 998 C C . PHE A 1 123 ? 14.668 2.737 -24.348 1.00 59.28 123 PHE A C 1
ATOM 1000 O O . PHE A 1 123 ? 13.630 2.570 -23.704 1.00 59.28 123 PHE A O 1
ATOM 1007 N N . LYS A 1 124 ? 15.361 3.881 -24.304 1.00 63.56 124 LYS A N 1
ATOM 1008 C CA . LYS A 1 124 ? 14.991 5.050 -23.492 1.00 63.56 124 LYS A CA 1
ATOM 1009 C C . LYS A 1 124 ? 13.599 5.559 -23.860 1.00 63.56 124 LYS A C 1
ATOM 1011 O O . LYS A 1 124 ? 12.746 5.709 -22.992 1.00 63.56 124 LYS A O 1
ATOM 1016 N N . TYR A 1 125 ? 13.322 5.698 -25.155 1.00 61.25 125 TYR A N 1
ATOM 1017 C CA . TYR A 1 125 ? 12.003 6.096 -25.646 1.00 61.25 125 TYR A CA 1
ATOM 1018 C C . TYR A 1 125 ? 10.890 5.122 -25.216 1.00 61.25 125 TYR A C 1
ATOM 1020 O O . TYR A 1 125 ? 9.829 5.542 -24.744 1.00 61.25 125 TYR A O 1
ATOM 1028 N N . TYR A 1 126 ? 11.130 3.811 -25.329 1.00 59.78 126 TYR A N 1
ATOM 1029 C CA . TYR A 1 126 ? 10.185 2.790 -24.870 1.00 59.78 126 TYR A CA 1
ATOM 1030 C C . TYR A 1 126 ? 9.973 2.828 -23.349 1.00 59.78 126 TYR A C 1
ATOM 1032 O O . TYR A 1 126 ? 8.842 2.688 -22.874 1.00 59.78 126 TYR A O 1
ATOM 1040 N N . HIS A 1 127 ? 11.050 3.016 -22.585 1.00 61.91 127 HIS A N 1
ATOM 1041 C CA . HIS A 1 127 ? 11.010 3.138 -21.132 1.00 61.91 127 HIS A CA 1
ATOM 1042 C C . HIS A 1 127 ? 10.164 4.344 -20.700 1.00 61.91 127 HIS A C 1
ATOM 1044 O O . HIS A 1 127 ? 9.230 4.182 -19.914 1.00 61.91 127 HIS A O 1
ATOM 1050 N N . ASP A 1 128 ? 10.411 5.516 -21.284 1.00 67.69 128 ASP A N 1
ATOM 1051 C CA . ASP A 1 128 ? 9.702 6.757 -20.963 1.00 67.69 128 ASP A CA 1
ATOM 1052 C C . ASP A 1 128 ? 8.201 6.662 -21.286 1.00 67.69 128 ASP A C 1
ATOM 1054 O O . ASP A 1 128 ? 7.349 7.107 -20.510 1.00 67.69 128 ASP A O 1
ATOM 1058 N N . LEU A 1 129 ? 7.837 6.029 -22.408 1.00 62.69 129 LEU A N 1
ATOM 1059 C CA . LEU A 1 129 ? 6.435 5.747 -22.744 1.00 62.69 129 LEU A CA 1
ATOM 1060 C C . LEU A 1 129 ? 5.770 4.816 -21.727 1.00 62.69 129 LEU A C 1
ATOM 1062 O O . LEU A 1 129 ? 4.603 5.003 -21.370 1.00 62.69 129 LEU A O 1
ATOM 1066 N N . ARG A 1 130 ? 6.502 3.807 -21.252 1.00 62.97 130 ARG A N 1
ATOM 1067 C CA . ARG A 1 130 ? 5.991 2.851 -20.270 1.00 62.97 130 ARG A CA 1
ATOM 1068 C C . ARG A 1 130 ? 5.809 3.492 -18.897 1.00 62.97 130 ARG A C 1
ATOM 1070 O O . ARG A 1 130 ? 4.817 3.200 -18.232 1.00 62.97 130 ARG A O 1
ATOM 1077 N N . GLU A 1 131 ? 6.702 4.395 -18.509 1.00 65.62 131 GLU A N 1
ATOM 1078 C CA . GLU A 1 131 ? 6.557 5.206 -17.300 1.00 65.62 131 GLU A CA 1
ATOM 1079 C C . GLU A 1 131 ? 5.323 6.120 -17.384 1.00 65.62 131 GLU A C 1
ATOM 1081 O O . GLU A 1 131 ? 4.514 6.152 -16.456 1.00 65.62 131 GLU A O 1
ATOM 1086 N N . LYS A 1 132 ? 5.118 6.805 -18.519 1.00 68.56 132 LYS A N 1
ATOM 1087 C CA . LYS A 1 132 ? 3.921 7.636 -18.753 1.00 68.56 132 LYS A CA 1
ATOM 1088 C C . LYS A 1 132 ? 2.628 6.829 -18.654 1.00 68.56 132 LYS A C 1
ATOM 1090 O O . LYS A 1 132 ? 1.697 7.247 -17.970 1.00 68.56 132 LYS A O 1
ATOM 1095 N N . ARG A 1 133 ? 2.575 5.653 -19.289 1.00 62.59 133 ARG A N 1
ATOM 1096 C CA . ARG A 1 133 ? 1.416 4.752 -19.201 1.00 62.59 133 ARG A CA 1
ATOM 1097 C C . ARG A 1 133 ? 1.134 4.325 -17.760 1.00 62.59 133 ARG A C 1
ATOM 1099 O O . ARG A 1 133 ? -0.023 4.287 -17.359 1.00 62.59 133 ARG A O 1
ATOM 1106 N N . LEU A 1 134 ? 2.174 4.038 -16.979 1.00 62.44 134 LEU A N 1
ATOM 1107 C CA . LEU A 1 134 ? 2.007 3.659 -15.579 1.00 62.44 134 LEU A CA 1
ATOM 1108 C C . LEU A 1 134 ? 1.407 4.791 -14.737 1.00 62.44 134 LEU A C 1
ATOM 1110 O O . LEU A 1 134 ? 0.541 4.523 -13.907 1.00 62.44 134 LEU A O 1
ATOM 1114 N N . LYS A 1 135 ? 1.846 6.038 -14.950 1.00 69.44 135 LYS A N 1
ATOM 1115 C CA . LYS A 1 135 ? 1.278 7.211 -14.263 1.00 69.44 135 LYS A CA 1
ATOM 1116 C C . LYS A 1 135 ? -0.223 7.333 -14.545 1.00 69.44 135 LYS A C 1
ATOM 1118 O O . LYS A 1 135 ? -0.999 7.427 -13.601 1.00 69.44 135 LYS A O 1
ATOM 1123 N N . LEU A 1 136 ? -0.633 7.177 -15.806 1.00 66.06 136 LEU A N 1
ATOM 1124 C CA . LEU A 1 136 ? -2.049 7.178 -16.200 1.00 66.06 136 LEU A CA 1
ATOM 1125 C C . LEU A 1 136 ? -2.854 6.034 -15.554 1.00 66.06 136 LEU A C 1
ATOM 1127 O O . LEU A 1 136 ? -3.953 6.253 -15.055 1.00 66.06 136 LEU A O 1
ATOM 1131 N N . GLU A 1 137 ? -2.326 4.806 -15.527 1.00 62.28 137 GLU A N 1
ATOM 1132 C CA . GLU A 1 137 ? -3.007 3.663 -14.889 1.00 62.28 137 GLU A CA 1
ATOM 1133 C C . GLU A 1 137 ? -3.136 3.840 -13.362 1.00 62.28 137 GLU A C 1
ATOM 1135 O O . GLU A 1 137 ? -4.124 3.406 -12.756 1.00 62.28 137 GLU A O 1
ATOM 1140 N N . ALA A 1 138 ? -2.154 4.486 -12.726 1.00 60.75 138 ALA A N 1
ATOM 1141 C CA . ALA A 1 138 ? -2.228 4.861 -11.319 1.00 60.75 138 ALA A CA 1
ATOM 1142 C C . ALA A 1 138 ? -3.296 5.942 -11.082 1.00 60.75 138 ALA A C 1
ATOM 1144 O O . ALA A 1 138 ? -4.120 5.776 -10.187 1.00 60.75 138 ALA A O 1
ATOM 1145 N N . GLU A 1 139 ? -3.346 6.985 -11.912 1.00 64.19 139 GLU A N 1
ATOM 1146 C CA . GLU A 1 139 ? -4.384 8.029 -11.874 1.00 64.19 139 GLU A CA 1
ATOM 1147 C C . GLU A 1 139 ? -5.796 7.452 -12.049 1.00 64.19 139 GLU A C 1
ATOM 1149 O O . GLU A 1 139 ? -6.702 7.784 -11.288 1.00 64.19 139 GLU A O 1
ATOM 1154 N N . GLN A 1 140 ? -5.986 6.512 -12.978 1.00 60.91 140 GLN A N 1
ATOM 1155 C CA . GLN A 1 140 ? -7.264 5.808 -13.143 1.00 60.91 140 GLN A CA 1
ATOM 1156 C C . GLN A 1 140 ? -7.637 4.976 -11.911 1.00 60.91 140 GLN A C 1
ATOM 1158 O O . GLN A 1 140 ? -8.798 4.938 -11.508 1.00 60.91 140 GLN A O 1
ATOM 1163 N N . SER A 1 141 ? -6.653 4.327 -11.283 1.00 51.16 141 SER A N 1
ATOM 1164 C CA . SER A 1 141 ? -6.879 3.566 -10.048 1.00 51.16 141 SER A CA 1
ATOM 1165 C C . SER A 1 141 ? -7.254 4.488 -8.879 1.00 51.16 141 SER A C 1
ATOM 1167 O O . SER A 1 141 ? -8.068 4.111 -8.041 1.00 51.16 141 SER A O 1
ATOM 1169 N N . ILE A 1 142 ? -6.70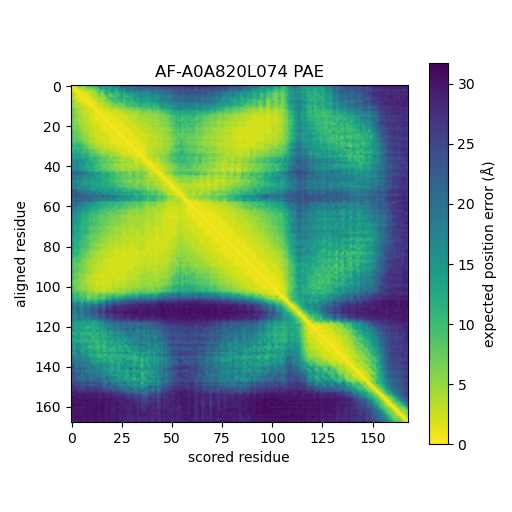2 5.706 -8.842 1.00 59.25 142 ILE A N 1
ATOM 1170 C CA . ILE A 1 142 ? -7.092 6.755 -7.889 1.00 59.25 142 ILE A CA 1
ATOM 1171 C C . ILE A 1 142 ? -8.539 7.182 -8.137 1.00 59.25 142 ILE A C 1
ATOM 1173 O O . ILE A 1 142 ? -9.313 7.261 -7.188 1.00 59.25 142 ILE A O 1
ATOM 1177 N N . TYR A 1 143 ? -8.925 7.405 -9.395 1.00 55.19 143 TYR A N 1
ATOM 1178 C CA . TYR A 1 143 ? -10.294 7.784 -9.748 1.00 55.19 143 TYR A CA 1
ATOM 1179 C C . TYR A 1 143 ? -11.320 6.730 -9.308 1.00 55.19 143 TYR A C 1
ATOM 1181 O O . TYR A 1 143 ? -12.342 7.079 -8.726 1.00 55.19 143 TYR A O 1
ATOM 1189 N N . PHE A 1 144 ? -11.011 5.443 -9.491 1.00 53.00 144 PHE A N 1
ATOM 1190 C CA . PHE A 1 144 ? -11.850 4.345 -9.001 1.00 53.00 144 PHE A CA 1
ATOM 1191 C C . PHE A 1 144 ? -12.016 4.366 -7.471 1.00 53.00 144 PHE A C 1
ATOM 1193 O O . PHE A 1 144 ? -13.131 4.248 -6.976 1.00 53.00 144 PHE A O 1
ATOM 1200 N N . LEU A 1 145 ? -10.934 4.586 -6.713 1.00 55.06 145 LEU A N 1
ATOM 1201 C CA . LEU A 1 145 ? -11.009 4.700 -5.248 1.00 55.06 145 LEU A CA 1
ATOM 1202 C C . LEU A 1 145 ? -11.830 5.919 -4.795 1.00 55.06 145 LEU A C 1
ATOM 1204 O O . LEU A 1 145 ? -12.510 5.861 -3.774 1.00 55.06 145 LEU A O 1
ATOM 1208 N N . VAL A 1 146 ? -11.789 7.019 -5.553 1.00 54.69 146 VAL A N 1
ATOM 1209 C CA . VAL A 1 146 ? -12.636 8.196 -5.308 1.00 54.69 146 VAL A CA 1
ATOM 1210 C C . VAL A 1 146 ? -14.109 7.887 -5.596 1.00 54.69 146 VAL A C 1
ATOM 1212 O O . VAL A 1 146 ? -14.969 8.325 -4.838 1.00 54.69 146 VAL A O 1
ATOM 1215 N N . GLN A 1 147 ? -14.415 7.112 -6.640 1.00 53.03 147 GLN A N 1
ATOM 1216 C CA . GLN A 1 147 ? -15.782 6.656 -6.920 1.00 53.03 147 GLN A CA 1
ATOM 1217 C C . GLN A 1 147 ? -16.314 5.712 -5.830 1.00 53.03 147 GLN A C 1
ATOM 1219 O O . GLN A 1 147 ? -17.413 5.947 -5.333 1.00 53.03 147 GLN A O 1
ATOM 1224 N N . GLU A 1 148 ? -15.526 4.723 -5.383 1.00 53.72 148 GLU A N 1
ATOM 1225 C CA . GLU A 1 148 ? -15.913 3.838 -4.267 1.00 53.72 148 GLU A CA 1
ATOM 1226 C C . GLU A 1 148 ? -16.187 4.627 -2.973 1.00 53.72 148 GLU A C 1
ATOM 1228 O O . GLU A 1 148 ? -17.092 4.275 -2.217 1.00 53.72 148 GLU A O 1
ATOM 1233 N N . ARG A 1 149 ? -15.461 5.729 -2.723 1.00 49.28 149 ARG A N 1
ATOM 1234 C CA . ARG A 1 149 ? -15.753 6.633 -1.597 1.00 49.28 149 ARG A CA 1
ATOM 1235 C C . ARG A 1 149 ? -17.131 7.289 -1.727 1.00 49.28 149 ARG A C 1
ATOM 1237 O O . ARG A 1 149 ? -17.873 7.308 -0.751 1.00 49.28 149 ARG A O 1
ATOM 1244 N N . VAL A 1 150 ? -17.461 7.839 -2.899 1.00 49.91 150 VAL A N 1
ATOM 1245 C CA . VAL A 1 150 ? -18.758 8.505 -3.138 1.00 49.91 150 VAL A CA 1
ATOM 1246 C C . VAL A 1 150 ? -19.916 7.524 -2.947 1.00 49.91 150 VAL A C 1
ATOM 1248 O O . VAL A 1 150 ? -20.937 7.882 -2.367 1.00 49.91 150 VAL A O 1
ATOM 1251 N N . GLU A 1 151 ? -19.746 6.271 -3.369 1.00 42.84 151 GLU A N 1
ATOM 1252 C CA . GLU A 1 151 ? -20.738 5.219 -3.132 1.00 42.84 151 GLU A CA 1
ATOM 1253 C C . GLU A 1 151 ? -20.813 4.825 -1.643 1.00 42.84 151 GLU A C 1
ATOM 1255 O O . GLU A 1 151 ? -21.906 4.653 -1.104 1.00 42.84 151 GLU A O 1
ATOM 1260 N N . GLY A 1 152 ? -19.679 4.765 -0.935 1.00 43.53 152 GLY A N 1
ATOM 1261 C CA . GLY A 1 152 ? -19.616 4.463 0.502 1.00 43.53 152 GLY A CA 1
ATOM 1262 C C . GLY A 1 152 ? -20.197 5.541 1.430 1.00 43.53 152 GLY A C 1
ATOM 1263 O O . GLY A 1 152 ? -20.685 5.206 2.510 1.00 43.53 152 GLY A O 1
ATOM 1264 N N . GLU A 1 153 ? -20.201 6.813 1.015 1.00 41.12 153 GLU A N 1
ATOM 1265 C CA . GLU A 1 153 ? -20.800 7.935 1.763 1.00 41.12 153 GLU A CA 1
ATOM 1266 C C . GLU A 1 153 ? -22.343 7.964 1.694 1.00 41.12 153 GLU A C 1
ATOM 1268 O O . GLU A 1 153 ? -22.971 8.679 2.469 1.00 41.12 153 GLU A O 1
ATOM 1273 N N . THR A 1 154 ? -22.982 7.148 0.842 1.00 36.72 154 THR A N 1
ATOM 1274 C CA . THR A 1 154 ? -24.458 7.077 0.736 1.00 36.72 154 THR A CA 1
ATOM 1275 C C . THR A 1 154 ? -25.140 6.118 1.720 1.00 36.72 154 THR A C 1
ATOM 1277 O O . THR A 1 154 ? -26.344 5.894 1.626 1.00 36.72 154 THR A O 1
ATOM 1280 N N . ASN A 1 155 ? -24.420 5.591 2.714 1.00 38.81 155 ASN A N 1
ATOM 1281 C CA . ASN A 1 155 ? -25.017 4.804 3.797 1.00 38.81 155 ASN A CA 1
ATOM 1282 C C . ASN A 1 155 ? -25.445 5.687 4.983 1.00 38.81 155 ASN A C 1
ATOM 1284 O O . ASN A 1 155 ? -25.048 5.453 6.125 1.00 38.81 155 ASN A O 1
ATOM 1288 N N . GLU A 1 156 ? -26.309 6.675 4.731 1.00 36.09 156 GLU A N 1
ATOM 1289 C CA . GLU A 1 156 ? -27.302 7.014 5.750 1.00 36.09 156 GLU A CA 1
ATOM 1290 C C . GLU A 1 156 ? -28.301 5.858 5.810 1.00 36.09 156 GLU A C 1
ATOM 1292 O O . GLU A 1 156 ? -28.852 5.413 4.803 1.00 36.09 156 GLU A O 1
ATOM 1297 N N . VAL A 1 157 ? -28.475 5.323 7.014 1.00 40.72 157 VAL A N 1
ATOM 1298 C CA . VAL A 1 157 ? -29.342 4.190 7.321 1.00 40.72 157 VAL A CA 1
ATOM 1299 C C . VAL A 1 157 ? -30.779 4.510 6.901 1.00 40.72 157 VAL A C 1
ATOM 1301 O O . VAL A 1 157 ? -31.537 5.113 7.654 1.00 40.72 157 VAL A O 1
ATOM 1304 N N . ILE A 1 158 ? -31.179 4.048 5.719 1.00 38.06 158 ILE A N 1
ATOM 1305 C CA . ILE A 1 158 ? -32.583 3.808 5.393 1.00 38.06 158 ILE A CA 1
ATOM 1306 C C . ILE A 1 158 ? -32.765 2.296 5.415 1.00 38.06 158 ILE A C 1
ATOM 1308 O O . ILE A 1 158 ? -32.282 1.561 4.555 1.00 38.06 158 ILE A O 1
ATOM 1312 N N . THR A 1 159 ? -33.423 1.829 6.471 1.00 30.64 159 THR A N 1
ATOM 1313 C CA . THR A 1 159 ? -33.851 0.445 6.661 1.00 30.64 159 THR A CA 1
ATOM 1314 C C . THR A 1 159 ? -34.579 -0.069 5.413 1.00 30.64 159 THR A C 1
ATOM 1316 O O . THR A 1 159 ? -35.616 0.484 5.045 1.00 30.64 159 THR A O 1
ATOM 1319 N N . PRO A 1 160 ? -34.115 -1.152 4.761 1.00 33.50 160 PRO A N 1
ATOM 1320 C CA . PRO A 1 160 ? -34.878 -1.748 3.683 1.00 33.50 160 PRO A CA 1
ATOM 1321 C C . PRO A 1 160 ? -35.990 -2.595 4.301 1.00 33.50 160 PRO A C 1
ATOM 1323 O O . PRO A 1 160 ? -35.763 -3.687 4.826 1.00 33.50 160 PRO A O 1
ATOM 1326 N N . THR A 1 161 ? -37.217 -2.080 4.247 1.00 35.19 161 THR A N 1
ATOM 1327 C CA . THR A 1 161 ? -38.419 -2.896 4.404 1.00 35.19 161 THR A CA 1
ATOM 1328 C C . THR A 1 161 ? -38.370 -4.019 3.365 1.00 35.19 161 THR A C 1
ATOM 1330 O O . THR A 1 161 ? -38.369 -3.779 2.159 1.00 35.19 161 THR A O 1
ATOM 1333 N N . LEU A 1 162 ? -38.291 -5.256 3.855 1.00 41.56 162 LEU A N 1
ATOM 1334 C CA . LEU A 1 162 ? -38.539 -6.490 3.115 1.00 41.56 162 LEU A CA 1
ATOM 1335 C C . LEU A 1 162 ? -39.791 -6.355 2.241 1.00 41.56 162 LEU A C 1
ATOM 1337 O O . LEU A 1 162 ? -40.868 -6.284 2.813 1.00 41.56 162 LEU A O 1
ATOM 1341 N N . VAL A 1 163 ? -39.662 -6.432 0.911 1.00 37.84 163 VAL A N 1
ATOM 1342 C CA . VAL A 1 163 ? -40.476 -7.307 0.040 1.00 37.84 163 VAL A CA 1
ATOM 1343 C C . VAL A 1 163 ? -39.713 -7.509 -1.277 1.00 37.84 163 VAL A C 1
ATOM 1345 O O . VAL A 1 163 ? -39.611 -6.592 -2.088 1.00 37.84 163 VAL A O 1
ATOM 1348 N N . ARG A 1 164 ? -39.215 -8.722 -1.545 1.00 33.66 164 ARG A N 1
ATOM 1349 C CA . ARG A 1 164 ? -38.937 -9.159 -2.922 1.00 33.66 164 ARG A CA 1
ATOM 1350 C C . ARG A 1 164 ? -39.972 -10.219 -3.262 1.00 33.66 164 ARG A C 1
ATOM 1352 O O . ARG A 1 164 ? -39.951 -11.312 -2.701 1.00 33.66 164 ARG A O 1
ATOM 1359 N N . SER A 1 165 ? -40.918 -9.850 -4.119 1.00 42.00 165 SER A N 1
ATOM 1360 C CA . SER A 1 165 ? -41.875 -10.773 -4.711 1.00 42.00 165 SER A CA 1
ATOM 1361 C C . SER A 1 165 ? -41.120 -11.846 -5.497 1.00 42.00 165 SER A C 1
ATOM 1363 O O . SER A 1 165 ? -40.279 -11.550 -6.346 1.00 42.00 165 SER A O 1
ATOM 1365 N N . LEU A 1 166 ? -41.412 -13.107 -5.193 1.00 39.97 166 LEU A N 1
ATOM 1366 C CA . LEU A 1 166 ? -41.064 -14.230 -6.052 1.00 39.97 166 LEU A CA 1
ATOM 1367 C C . LEU A 1 166 ? -41.971 -14.156 -7.286 1.00 39.97 166 LEU A C 1
ATOM 1369 O O . LEU A 1 166 ? -43.188 -14.312 -7.178 1.00 39.97 166 LEU A O 1
ATOM 1373 N N . GLY A 1 167 ? -41.378 -13.843 -8.436 1.00 43.44 167 GLY A N 1
ATOM 1374 C CA . GLY A 1 167 ? -42.042 -13.883 -9.734 1.00 43.44 167 GLY A CA 1
ATOM 1375 C C . GLY A 1 167 ? -42.158 -15.317 -10.249 1.00 43.44 167 GLY A C 1
ATOM 1376 O O . GLY A 1 167 ? -41.216 -16.096 -10.113 1.00 43.44 167 GLY A O 1
ATOM 1377 N N . LYS A 1 168 ? -43.341 -15.622 -10.790 1.00 36.88 168 LYS A N 1
ATOM 1378 C CA . LYS A 1 168 ? -43.671 -16.810 -11.588 1.00 36.88 168 LYS A CA 1
ATOM 1379 C C . LYS A 1 168 ? -42.888 -16.858 -12.895 1.00 36.88 168 LYS A C 1
ATOM 1381 O O . LYS A 1 168 ? -42.579 -15.763 -13.415 1.00 36.88 168 LYS A O 1
#

Foldseek 3Di:
DDDPVLVVLCVVLVVLLVVLLVLVLVLLLLVVCLVVVNFDPVLVPDQQDDDDPCVVDPPVVRVVVRVVSVVVSSVSSNVVSVVVSVVSVVVSVVSVVVSVVSLVPDDDPPPPDPDPDPSNVVVVVVVVVSVVVSVVVSVVSSVVVVVVVVVVVPPPDDDDDDDDDDDD

Nearest PDB structures (foldseek):
  6ixf-assembly1_A  TM=2.241E-01  e=8.339E+00  Homo sapiens

Secondary structure (DSSP, 8-state):
---HHHHHHHHHHHHHHHHHHHHHHHHHHHHHHHHTT---HHHHT--------TTTS-HHHHHHHHHHHHHHHHHHHHHHHHHHHHHHHHHHHHHHHHHHHHHHTSPPTTS-SS---HHHHHHHHHHHHHHHHHHHHHHHHHHHHHHHHHHHTT--------------

Mean predicted aligned error: 14.31 Å